Protein AF-A0A8K0NSI9-F1 (afdb_monomer_lite)

Organism: Ladona fulva (NCBI:txid123851)

Secondary structure (DSSP, 8-state):
-HHHHHHHHHHHHHHHHGGGT----EEE--SB--HHHHHHHHH--HHHHHHHGGG--B-HHHHHHHHHHHHHTT-SEEE-SHHHHHHHHHH-TTPPPSSHHHHHHHHHHHHHHHHHHHHHHHHHHHHHHHHHHHHHHHHHH-

Sequence (142 aa):
MIANVIESNYLFVYAQGLPYNISVTMALPPDTDTPGFANEEKDKPMETRLISQSAGLFEPEKVANKIMLDALDGKFFSFIGFESFMLTTLCGGMAPSASLLDLVYEVLFLSVFKIVGQIYLKSFHRIIRKCMKEKDSMKKNE

pLDDT: mean 89.13, std 12.11, range [33.78, 98.19]

Structure (mmCIF, N/CA/C/O backbone):
data_AF-A0A8K0NSI9-F1
#
_entry.id   AF-A0A8K0NSI9-F1
#
loop_
_atom_site.group_PDB
_atom_site.id
_atom_site.type_symbol
_atom_site.label_atom_id
_atom_site.label_alt_id
_atom_site.label_comp_id
_atom_site.label_asym_id
_atom_site.label_entity_id
_atom_site.label_seq_id
_atom_site.pdbx_PDB_ins_code
_atom_site.Cartn_x
_atom_site.Cartn_y
_atom_site.Cartn_z
_atom_site.occupancy
_atom_site.B_iso_or_equiv
_atom_site.auth_seq_id
_atom_site.auth_comp_id
_atom_site.auth_asym_id
_atom_site.auth_atom_id
_atom_site.pdbx_PDB_model_num
ATOM 1 N N . MET A 1 1 ? 10.538 0.208 13.978 1.00 33.84 1 MET A N 1
ATOM 2 C CA . MET A 1 1 ? 11.562 -0.834 13.745 1.00 33.84 1 MET A CA 1
ATOM 3 C C . MET A 1 1 ? 11.079 -1.884 12.745 1.00 33.84 1 MET A C 1
ATOM 5 O O . MET A 1 1 ? 11.796 -2.106 11.790 1.00 33.84 1 MET A O 1
ATOM 9 N N . ILE A 1 2 ? 9.869 -2.452 12.877 1.00 33.78 2 ILE A N 1
ATOM 10 C CA . ILE A 1 2 ? 9.346 -3.460 11.924 1.00 33.78 2 ILE A CA 1
ATOM 11 C C . ILE A 1 2 ? 9.064 -2.881 10.518 1.00 33.78 2 ILE A C 1
ATOM 13 O O . ILE A 1 2 ? 9.491 -3.477 9.540 1.00 33.78 2 ILE A O 1
ATOM 17 N N . ALA A 1 3 ? 8.457 -1.690 10.400 1.00 40.69 3 ALA A N 1
ATOM 18 C CA . ALA A 1 3 ? 8.232 -1.039 9.096 1.00 40.69 3 ALA A CA 1
ATOM 19 C C . ALA A 1 3 ? 9.543 -0.770 8.324 1.00 40.69 3 ALA A C 1
ATOM 21 O O . ALA A 1 3 ? 9.673 -1.173 7.176 1.00 40.69 3 ALA A O 1
ATOM 22 N N . ASN A 1 4 ? 10.569 -0.231 8.995 1.00 43.66 4 ASN A N 1
ATOM 23 C CA . ASN A 1 4 ? 11.868 0.059 8.366 1.00 43.66 4 ASN A CA 1
ATOM 24 C C . ASN A 1 4 ? 12.617 -1.203 7.887 1.00 43.66 4 ASN A C 1
ATOM 26 O O . ASN A 1 4 ? 13.398 -1.132 6.939 1.00 43.66 4 ASN A O 1
ATOM 30 N N . VAL A 1 5 ? 12.405 -2.353 8.541 1.00 45.69 5 VAL A N 1
ATOM 31 C CA . VAL A 1 5 ? 13.002 -3.638 8.124 1.00 45.69 5 VAL A CA 1
ATOM 32 C C . VAL A 1 5 ? 12.292 -4.187 6.883 1.00 45.69 5 VAL A C 1
ATOM 34 O O . VAL A 1 5 ? 12.944 -4.730 5.996 1.00 45.69 5 VAL A O 1
ATOM 37 N N . ILE A 1 6 ? 10.975 -4.000 6.786 1.00 50.91 6 ILE A N 1
ATOM 38 C CA . ILE A 1 6 ? 10.176 -4.421 5.631 1.00 50.91 6 ILE A CA 1
ATOM 39 C C . ILE A 1 6 ? 10.480 -3.536 4.406 1.00 50.91 6 ILE A C 1
ATOM 41 O O . ILE A 1 6 ? 10.724 -4.068 3.325 1.00 50.91 6 ILE A O 1
ATOM 45 N N . GLU A 1 7 ? 10.577 -2.214 4.580 1.00 58.06 7 GLU A N 1
ATOM 46 C CA . GLU A 1 7 ? 10.942 -1.267 3.508 1.00 58.06 7 GLU A CA 1
ATOM 47 C C . GLU A 1 7 ? 12.343 -1.535 2.926 1.00 58.06 7 GLU A C 1
ATOM 49 O O . GLU A 1 7 ? 12.542 -1.452 1.713 1.00 58.06 7 GLU A O 1
ATOM 54 N N . SER A 1 8 ? 13.308 -1.931 3.766 1.00 60.28 8 SER A N 1
ATOM 55 C CA . SER A 1 8 ? 14.684 -2.211 3.323 1.00 60.28 8 SER A CA 1
ATOM 56 C C . SER A 1 8 ? 14.796 -3.478 2.465 1.00 60.28 8 SER A C 1
ATOM 58 O O . SER A 1 8 ? 15.591 -3.523 1.526 1.00 60.28 8 SER A O 1
ATOM 60 N N . ASN A 1 9 ? 13.998 -4.511 2.757 1.00 67.19 9 ASN A N 1
ATOM 61 C CA . ASN A 1 9 ? 14.111 -5.802 2.075 1.00 67.19 9 ASN A CA 1
ATOM 62 C C . ASN A 1 9 ? 13.574 -5.759 0.636 1.00 67.19 9 ASN A C 1
ATOM 64 O O . ASN A 1 9 ? 14.198 -6.323 -0.262 1.00 67.19 9 ASN A O 1
ATOM 68 N N . TYR A 1 10 ? 12.463 -5.063 0.381 1.00 77.81 10 TYR A N 1
ATOM 69 C CA . TYR A 1 10 ? 11.913 -4.970 -0.978 1.00 77.81 10 TYR A CA 1
ATOM 70 C C . TYR A 1 10 ? 12.738 -4.057 -1.887 1.00 77.81 10 TYR A C 1
ATOM 72 O O . TYR A 1 10 ? 12.909 -4.367 -3.066 1.00 77.81 10 TYR A O 1
ATOM 80 N N . LEU A 1 11 ? 13.316 -2.978 -1.342 1.00 82.31 11 LEU A N 1
ATOM 81 C CA . LEU A 1 11 ? 14.207 -2.103 -2.107 1.00 82.31 11 LEU A CA 1
ATOM 82 C C . LEU A 1 11 ? 15.483 -2.840 -2.540 1.00 82.31 11 LEU A C 1
ATOM 84 O O . LEU A 1 11 ? 15.987 -2.620 -3.641 1.00 82.31 11 LEU A O 1
ATOM 88 N N . PHE A 1 12 ? 15.973 -3.760 -1.706 1.00 86.75 12 PHE A N 1
ATOM 89 C CA . PHE A 1 12 ? 17.107 -4.610 -2.052 1.00 86.75 12 PHE A CA 1
ATOM 90 C C . PHE A 1 12 ? 16.774 -5.582 -3.190 1.00 86.75 12 PHE A C 1
ATOM 92 O O . PHE A 1 12 ? 17.551 -5.690 -4.136 1.00 86.75 12 PHE A O 1
ATOM 99 N N . VAL A 1 13 ? 15.605 -6.232 -3.148 1.00 89.56 13 VAL A N 1
ATOM 100 C CA . VAL A 1 13 ? 15.137 -7.111 -4.237 1.00 89.56 13 VAL A CA 1
ATOM 101 C C . VAL A 1 13 ? 14.970 -6.329 -5.543 1.00 89.56 13 VAL A C 1
ATOM 103 O O . VAL A 1 13 ? 15.433 -6.780 -6.588 1.00 89.56 13 VAL A O 1
ATOM 106 N N . TYR A 1 14 ? 14.383 -5.131 -5.482 1.00 90.44 14 TYR A N 1
ATOM 107 C CA . TYR A 1 14 ? 14.287 -4.233 -6.635 1.00 90.44 14 TYR A CA 1
ATOM 108 C C . TYR A 1 14 ? 15.665 -3.900 -7.216 1.00 90.44 14 TYR A C 1
ATOM 110 O O . TYR A 1 14 ? 15.898 -4.109 -8.405 1.00 90.44 14 TYR A O 1
ATOM 118 N N . ALA A 1 15 ? 16.606 -3.456 -6.377 1.00 90.12 15 ALA A N 1
ATOM 119 C CA . ALA A 1 15 ? 17.948 -3.079 -6.813 1.00 90.12 15 ALA A CA 1
ATOM 120 C C . ALA A 1 15 ? 18.726 -4.251 -7.438 1.00 90.12 15 ALA A C 1
ATOM 122 O O . ALA A 1 15 ? 19.463 -4.049 -8.402 1.00 90.12 15 ALA A O 1
ATOM 123 N N . GLN A 1 16 ? 18.545 -5.475 -6.930 1.00 92.50 16 GLN A N 1
ATOM 124 C CA . GLN A 1 16 ? 19.159 -6.680 -7.498 1.00 92.50 16 GLN A CA 1
ATOM 125 C C . GLN A 1 16 ? 18.630 -7.042 -8.888 1.00 92.50 16 GLN A C 1
ATOM 127 O O . GLN A 1 16 ? 19.369 -7.645 -9.663 1.00 92.50 16 GLN A O 1
ATOM 132 N N . GLY A 1 17 ? 17.376 -6.704 -9.204 1.00 92.44 17 GLY A N 1
ATOM 133 C CA . GLY A 1 17 ? 16.765 -6.983 -10.507 1.00 92.44 17 GLY A CA 1
ATOM 134 C C . GLY A 1 17 ? 17.254 -6.059 -11.628 1.00 92.44 17 GLY A C 1
ATOM 135 O O . GLY A 1 17 ? 17.337 -6.487 -12.782 1.00 92.44 17 GLY A O 1
ATOM 136 N N . LEU A 1 18 ? 17.647 -4.822 -11.290 1.00 90.81 18 LEU A N 1
ATOM 137 C CA . LEU A 1 18 ? 18.018 -3.782 -12.261 1.00 90.81 18 LEU A CA 1
ATOM 138 C C . LEU A 1 18 ? 19.102 -4.209 -13.271 1.00 90.81 18 LEU A C 1
ATOM 140 O O . LEU A 1 18 ? 18.892 -3.995 -14.465 1.00 90.81 18 LEU A O 1
ATOM 144 N N . PRO A 1 19 ? 20.227 -4.845 -12.872 1.00 96.12 19 PRO A N 1
ATOM 145 C CA . PRO A 1 19 ? 21.277 -5.239 -13.815 1.00 96.12 19 PRO A CA 1
ATOM 146 C C . PRO A 1 19 ? 20.838 -6.312 -14.818 1.00 96.12 19 PRO A C 1
ATOM 148 O O . PRO A 1 19 ? 21.485 -6.485 -15.848 1.00 96.12 19 PRO A O 1
ATOM 151 N N . TYR A 1 20 ? 19.755 -7.035 -14.522 1.00 96.56 20 TYR A N 1
ATOM 152 C CA . TYR A 1 20 ? 19.244 -8.141 -15.333 1.00 96.56 20 TYR A CA 1
ATOM 153 C C . TYR A 1 20 ? 17.998 -7.765 -16.139 1.00 96.56 20 TYR A C 1
ATOM 155 O O . TYR A 1 20 ? 17.373 -8.644 -16.728 1.00 96.56 20 TYR A O 1
ATOM 163 N N . ASN A 1 21 ? 17.630 -6.478 -16.170 1.00 93.88 21 ASN A N 1
ATOM 164 C CA . ASN A 1 21 ? 16.404 -5.999 -16.810 1.00 93.88 21 ASN A CA 1
ATOM 165 C C . ASN A 1 21 ? 15.137 -6.683 -16.249 1.00 93.88 21 ASN A C 1
ATOM 167 O O . ASN A 1 21 ? 14.203 -6.993 -16.988 1.00 93.88 21 ASN A O 1
ATOM 171 N N . ILE A 1 22 ? 15.129 -6.941 -14.936 1.00 94.19 22 ILE A N 1
ATOM 172 C CA . ILE A 1 22 ? 13.983 -7.486 -14.201 1.00 94.19 22 ILE A CA 1
ATOM 173 C C . ILE A 1 22 ? 13.347 -6.348 -13.401 1.00 94.19 22 ILE A C 1
ATOM 175 O O . ILE A 1 22 ? 13.989 -5.771 -12.521 1.00 94.19 22 ILE A O 1
ATOM 179 N N . SER A 1 23 ? 12.082 -6.037 -13.690 1.00 92.50 23 SER A N 1
ATOM 180 C CA . SER A 1 23 ? 11.276 -5.111 -12.893 1.00 92.50 23 SER A CA 1
ATOM 181 C C . SER A 1 23 ? 10.639 -5.823 -11.697 1.00 92.50 23 SER A C 1
ATOM 183 O O . SER A 1 23 ? 10.339 -7.017 -11.739 1.00 92.50 23 SER A O 1
ATOM 185 N N . VAL A 1 24 ? 10.430 -5.079 -10.611 1.00 93.44 24 VAL A N 1
ATOM 186 C CA . VAL A 1 24 ? 9.767 -5.566 -9.396 1.00 93.44 24 VAL A CA 1
ATOM 187 C C . VAL A 1 24 ? 8.639 -4.607 -9.048 1.00 93.44 24 VAL A C 1
ATOM 189 O O . VAL A 1 24 ? 8.865 -3.403 -8.937 1.00 93.44 24 VAL A O 1
ATOM 192 N N . THR A 1 25 ? 7.447 -5.159 -8.834 1.00 93.88 25 THR A N 1
ATOM 193 C CA . THR A 1 25 ? 6.249 -4.419 -8.429 1.00 93.88 25 THR A CA 1
ATOM 194 C C . THR A 1 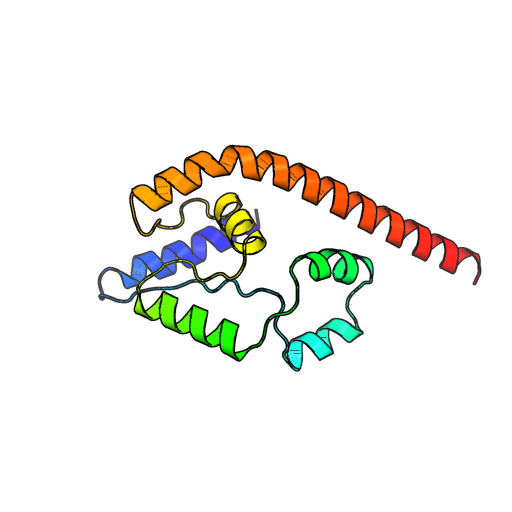25 ? 5.747 -4.952 -7.097 1.00 93.88 25 THR A C 1
ATOM 196 O O . THR A 1 25 ? 5.453 -6.139 -6.956 1.00 93.88 25 THR A O 1
ATOM 199 N N . MET A 1 26 ? 5.624 -4.067 -6.115 1.00 92.81 26 MET A N 1
ATOM 200 C CA . MET A 1 26 ? 5.033 -4.350 -4.820 1.00 92.81 26 MET A CA 1
ATOM 201 C C . MET A 1 26 ? 3.532 -4.065 -4.862 1.00 92.81 26 MET A C 1
ATOM 203 O O . MET A 1 26 ? 3.092 -2.915 -4.929 1.00 92.81 26 MET A O 1
ATOM 207 N N . ALA A 1 27 ? 2.742 -5.134 -4.823 1.00 93.75 27 ALA A N 1
ATOM 208 C CA . ALA A 1 27 ? 1.294 -5.047 -4.732 1.00 93.75 27 ALA A CA 1
ATOM 209 C C . ALA A 1 27 ? 0.847 -4.796 -3.285 1.00 93.75 27 ALA A C 1
ATOM 211 O O . ALA A 1 27 ? 1.232 -5.522 -2.369 1.00 93.75 27 ALA A O 1
ATOM 212 N N . LEU A 1 28 ? -0.004 -3.787 -3.106 1.00 92.06 28 LEU A N 1
ATOM 213 C CA . LEU A 1 28 ? -0.630 -3.379 -1.850 1.00 92.06 28 LEU A CA 1
ATOM 214 C C . LEU A 1 28 ? -2.161 -3.435 -2.027 1.00 92.06 28 LEU A C 1
ATOM 216 O O . LEU A 1 28 ? -2.809 -2.392 -2.174 1.00 92.06 28 LEU A O 1
ATOM 220 N N . PRO A 1 29 ? -2.746 -4.643 -2.130 1.00 92.69 29 PRO A N 1
ATOM 221 C CA . PRO A 1 29 ? -4.170 -4.793 -2.401 1.00 92.69 29 PRO A CA 1
ATOM 222 C C . PRO A 1 29 ? -5.023 -4.337 -1.200 1.00 92.69 29 PRO A C 1
ATOM 224 O O . PRO A 1 29 ? -4.620 -4.550 -0.055 1.00 92.69 29 PRO A O 1
ATOM 227 N N . PRO A 1 30 ? -6.203 -3.736 -1.440 1.00 91.38 30 PRO A N 1
ATOM 228 C CA . PRO A 1 30 ? -7.192 -3.472 -0.395 1.00 91.38 30 PRO A CA 1
ATOM 229 C C . PRO A 1 30 ? -7.943 -4.758 -0.000 1.00 91.38 30 PRO A C 1
ATOM 231 O O . PRO A 1 30 ? -7.7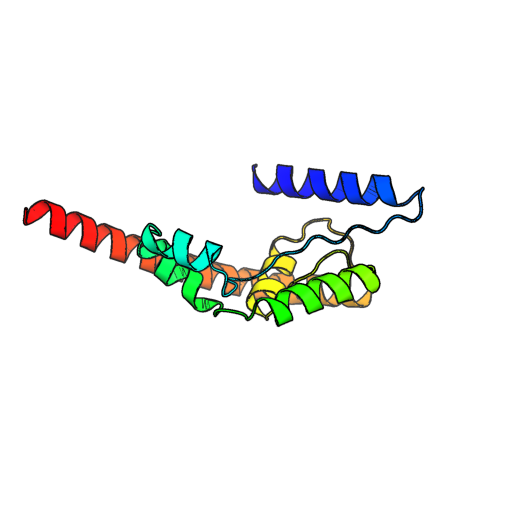22 -5.827 -0.581 1.00 91.38 30 PRO A O 1
ATOM 234 N N . ASP A 1 31 ? -8.891 -4.644 0.936 1.00 92.56 31 ASP A N 1
ATOM 235 C CA . ASP A 1 31 ? -9.850 -5.715 1.232 1.00 92.56 31 ASP A CA 1
ATOM 236 C C . ASP A 1 31 ? -10.525 -6.173 -0.074 1.00 92.56 31 ASP A C 1
ATOM 238 O O . ASP A 1 31 ? -11.107 -5.385 -0.826 1.00 92.56 31 ASP A O 1
ATOM 242 N N . THR A 1 32 ? -10.402 -7.466 -0.371 1.00 95.12 32 THR A N 1
ATOM 243 C CA . THR A 1 32 ? -10.812 -8.062 -1.648 1.00 95.12 32 THR A CA 1
ATOM 244 C C . THR A 1 32 ? -11.785 -9.206 -1.388 1.00 95.12 32 THR A C 1
ATOM 246 O O . THR A 1 32 ? -11.515 -10.043 -0.522 1.00 95.12 32 THR A O 1
ATOM 249 N N . ASP A 1 33 ? -12.886 -9.267 -2.145 1.00 96.06 33 ASP A N 1
ATOM 250 C CA . ASP A 1 33 ? -13.956 -10.264 -2.000 1.00 96.06 33 ASP A CA 1
ATOM 251 C C . ASP A 1 33 ? -13.484 -11.663 -2.412 1.00 96.06 33 ASP A C 1
ATOM 253 O O . ASP A 1 33 ? -13.698 -12.150 -3.521 1.00 96.06 33 ASP A O 1
ATOM 257 N N . THR A 1 34 ? -12.746 -12.292 -1.507 1.00 96.06 34 THR A N 1
ATOM 258 C CA . THR A 1 34 ? -12.162 -13.613 -1.686 1.00 96.06 34 THR A CA 1
ATOM 259 C C . THR A 1 34 ? -12.720 -14.568 -0.637 1.00 96.06 34 THR A C 1
ATOM 261 O O . THR A 1 34 ? -13.021 -14.152 0.487 1.00 96.06 34 THR A O 1
ATOM 264 N N . PRO A 1 35 ? -12.765 -15.882 -0.925 1.00 96.38 35 PRO A N 1
ATOM 265 C CA . PRO A 1 35 ? -13.089 -16.878 0.095 1.00 96.38 35 PRO A CA 1
ATOM 266 C C . PRO A 1 35 ? -12.170 -16.791 1.326 1.00 96.38 35 PRO A C 1
ATOM 268 O O . PRO A 1 35 ? -12.605 -17.065 2.443 1.00 96.38 35 PRO A O 1
ATOM 271 N N . GLY A 1 36 ? -10.910 -16.376 1.127 1.00 95.00 36 GLY A N 1
ATOM 272 C CA . GLY A 1 36 ? -9.946 -16.129 2.199 1.00 95.00 36 GLY A CA 1
ATOM 273 C C . GLY A 1 36 ? -10.371 -14.981 3.113 1.00 95.00 36 GLY A C 1
ATOM 274 O O . GLY A 1 36 ? -10.440 -15.177 4.325 1.00 95.00 36 GLY A O 1
ATOM 275 N N . PHE A 1 37 ? -10.741 -13.831 2.539 1.00 93.94 37 PHE A N 1
ATOM 276 C CA . PHE A 1 37 ? -11.247 -12.685 3.29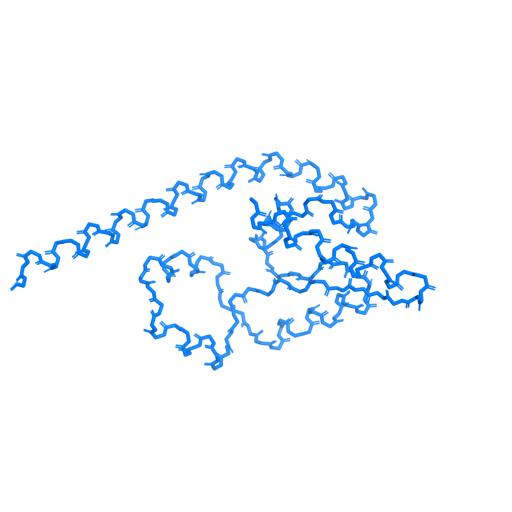8 1.00 93.94 37 PHE A CA 1
ATOM 277 C C . PHE A 1 37 ? -12.528 -13.033 4.066 1.00 93.94 37 PHE A C 1
ATOM 279 O O . PHE A 1 37 ? -12.624 -12.760 5.259 1.00 93.94 37 PHE A O 1
ATOM 286 N N . ALA A 1 38 ? -13.479 -13.728 3.431 1.00 95.12 38 ALA A N 1
ATOM 287 C CA . ALA A 1 38 ? -14.704 -14.178 4.095 1.00 95.12 38 ALA A CA 1
ATOM 288 C C . ALA A 1 38 ? -14.430 -15.128 5.278 1.00 95.12 38 ALA A C 1
ATOM 290 O O . ALA A 1 38 ? -15.181 -15.149 6.254 1.00 95.12 38 ALA A O 1
ATOM 291 N N . ASN A 1 39 ? -13.363 -15.930 5.203 1.00 96.00 39 ASN A N 1
ATOM 292 C CA . ASN A 1 39 ? -12.960 -16.796 6.304 1.00 96.00 39 ASN A CA 1
ATOM 293 C C . ASN A 1 39 ? -12.245 -16.028 7.424 1.00 96.00 39 ASN A C 1
ATOM 295 O O . ASN A 1 39 ? -12.568 -16.246 8.588 1.00 96.00 39 ASN A O 1
ATOM 299 N N . GLU A 1 40 ? -11.329 -15.118 7.081 1.00 92.06 40 GLU A N 1
ATOM 300 C CA . GLU A 1 40 ? -10.669 -14.217 8.037 1.00 92.06 40 GLU A CA 1
ATOM 301 C C . GLU A 1 40 ? -11.693 -13.374 8.807 1.00 92.06 40 GLU A C 1
ATOM 303 O O . GLU A 1 40 ? -11.568 -13.168 10.016 1.00 92.06 40 GLU A O 1
ATOM 308 N N . GLU A 1 41 ? -12.750 -12.932 8.122 1.00 93.94 41 GLU A N 1
ATOM 309 C CA . GLU A 1 41 ? -13.772 -12.075 8.704 1.00 93.94 41 GLU A CA 1
ATOM 310 C C . GLU A 1 41 ? -14.481 -12.735 9.889 1.00 93.94 41 GLU A C 1
ATOM 312 O O . GLU A 1 41 ? -14.869 -12.014 10.801 1.00 93.94 41 GLU A O 1
ATOM 317 N N . LYS A 1 42 ? -14.596 -14.071 9.948 1.00 95.12 42 LYS A N 1
ATOM 318 C CA . LYS A 1 42 ? -15.316 -14.800 11.016 1.00 95.12 42 LYS A CA 1
ATOM 319 C C . LYS A 1 42 ? -14.727 -14.575 12.406 1.00 95.12 42 LYS A C 1
ATOM 321 O O . LYS A 1 42 ? -15.482 -14.312 13.341 1.00 95.12 42 LYS A O 1
ATOM 326 N N . ASP A 1 43 ? -13.402 -14.596 12.511 1.00 94.50 43 ASP A N 1
ATOM 327 C CA . ASP A 1 43 ? -12.677 -14.484 13.783 1.00 94.50 43 ASP A CA 1
ATOM 328 C C . ASP A 1 43 ? -12.067 -13.087 13.994 1.00 94.50 43 ASP A C 1
ATOM 330 O O . ASP A 1 43 ? -11.444 -12.810 15.022 1.00 94.50 43 ASP A O 1
ATOM 334 N N . LYS A 1 44 ? -12.261 -12.175 13.031 1.00 94.69 44 LYS A N 1
ATOM 335 C CA . LYS A 1 44 ? -11.745 -10.806 13.090 1.00 94.69 44 LYS A CA 1
ATOM 336 C C . LYS A 1 44 ? -12.337 -10.043 14.291 1.00 94.69 44 LYS A C 1
ATOM 338 O O . LYS A 1 44 ? -13.564 -9.942 14.405 1.00 94.69 44 LYS A O 1
ATOM 343 N N . PRO A 1 45 ? -11.503 -9.458 15.175 1.00 94.94 45 PRO A N 1
ATOM 344 C CA . PRO A 1 45 ? -11.984 -8.638 16.283 1.00 94.94 45 PRO A CA 1
ATOM 345 C C . PRO A 1 45 ? -12.853 -7.476 15.794 1.00 94.94 45 PRO A C 1
ATOM 347 O O . PRO A 1 45 ? -12.572 -6.871 14.759 1.00 94.94 45 PRO A O 1
ATOM 350 N N . MET A 1 46 ? -13.887 -7.128 16.561 1.00 94.06 46 MET A N 1
ATOM 351 C CA . MET A 1 46 ? -14.847 -6.081 16.191 1.00 94.06 46 MET A CA 1
ATOM 352 C C . MET A 1 46 ? -14.176 -4.730 15.911 1.00 94.06 46 MET A C 1
ATOM 354 O O . MET A 1 46 ? -14.520 -4.065 14.939 1.00 94.06 46 MET A O 1
ATOM 358 N N . GLU A 1 47 ? -13.191 -4.343 16.721 1.00 94.75 47 GLU A N 1
ATOM 359 C CA . GLU A 1 47 ? -12.401 -3.130 16.515 1.00 94.75 47 GLU A CA 1
ATOM 360 C C . GLU A 1 47 ? -11.680 -3.125 15.160 1.00 94.75 47 GLU A C 1
ATOM 362 O O . GLU A 1 47 ? -11.665 -2.096 14.490 1.00 94.75 47 GLU A O 1
ATOM 367 N N . THR A 1 48 ? -11.144 -4.272 14.734 1.00 93.88 48 THR A N 1
ATOM 368 C CA . THR A 1 48 ? -10.458 -4.429 13.448 1.00 93.88 48 THR A CA 1
ATOM 369 C C . THR A 1 48 ? -11.455 -4.370 12.300 1.00 93.88 48 THR A C 1
ATOM 371 O O . THR A 1 48 ? -11.194 -3.651 11.343 1.00 93.88 48 THR A O 1
ATOM 374 N N . ARG A 1 49 ? -12.621 -5.028 12.418 1.00 92.81 49 ARG A N 1
ATOM 375 C CA . ARG A 1 49 ? -13.699 -4.941 11.413 1.00 92.81 49 ARG A CA 1
ATOM 376 C C . ARG A 1 49 ? -14.150 -3.496 11.194 1.00 92.81 49 ARG A C 1
ATOM 378 O O . ARG A 1 49 ? -14.230 -3.033 10.065 1.00 92.81 49 ARG A O 1
ATOM 385 N N . LEU A 1 50 ? -14.406 -2.760 12.279 1.00 92.88 50 LEU A N 1
ATOM 386 C CA . LEU A 1 50 ? -14.848 -1.363 12.206 1.00 92.88 50 LEU A CA 1
ATOM 387 C C . LEU A 1 50 ? -13.793 -0.434 11.594 1.00 92.88 50 LEU A C 1
ATOM 389 O O . LEU A 1 50 ? -14.151 0.564 10.974 1.00 92.88 50 LEU A O 1
ATOM 393 N N . ILE A 1 51 ? -12.509 -0.734 11.803 1.00 92.38 51 ILE A N 1
ATOM 394 C CA . ILE A 1 51 ? -11.403 0.027 11.217 1.00 92.38 51 ILE A CA 1
ATOM 395 C C . ILE A 1 51 ? -11.223 -0.323 9.735 1.00 92.38 51 ILE A C 1
ATOM 397 O O . ILE A 1 51 ? -11.090 0.594 8.936 1.00 92.38 51 ILE A O 1
ATOM 401 N N . SER A 1 52 ? -11.231 -1.605 9.355 1.00 88.06 52 SER A N 1
ATOM 402 C CA . SER A 1 52 ? -10.938 -2.021 7.973 1.00 88.06 52 SER A CA 1
ATOM 403 C C . SER A 1 52 ? -12.081 -1.726 6.995 1.00 88.06 52 SER A C 1
ATOM 405 O O . SER A 1 52 ? -11.836 -1.435 5.828 1.00 88.06 52 SER A O 1
ATOM 407 N N . GLN A 1 53 ? -13.334 -1.702 7.465 1.00 84.94 53 GLN A N 1
ATOM 408 C CA . GLN A 1 53 ? -14.511 -1.451 6.622 1.00 84.94 53 GLN A CA 1
ATOM 409 C C . GLN A 1 53 ? -14.550 -0.061 5.959 1.00 84.94 53 GLN A C 1
ATOM 411 O O . GLN A 1 53 ? -15.337 0.133 5.032 1.00 84.94 53 GLN A O 1
ATOM 416 N N . SER A 1 54 ? -13.732 0.910 6.387 1.00 77.75 54 SER A N 1
ATOM 417 C CA . SER A 1 54 ? -13.735 2.256 5.793 1.00 77.75 54 SER A CA 1
ATOM 418 C C . SER A 1 54 ? -13.239 2.296 4.346 1.00 77.75 54 SER A C 1
ATOM 420 O O . SER A 1 54 ? -13.666 3.176 3.598 1.00 77.75 54 SER A O 1
ATOM 422 N N . ALA A 1 55 ? -12.379 1.351 3.955 1.00 77.81 55 ALA A N 1
ATOM 423 C CA . ALA A 1 55 ? -11.737 1.325 2.640 1.00 77.81 55 ALA A CA 1
ATOM 424 C C . ALA A 1 55 ? -12.616 0.708 1.532 1.00 77.81 55 ALA A C 1
ATOM 426 O O . ALA A 1 55 ? -12.344 0.905 0.345 1.00 77.81 55 ALA A O 1
ATOM 427 N N . GLY A 1 56 ? -13.687 -0.002 1.908 1.00 85.81 56 GLY A N 1
ATOM 428 C CA . GLY A 1 56 ? -14.559 -0.745 0.994 1.00 85.81 56 GLY A CA 1
ATOM 429 C C . GLY A 1 56 ? -14.011 -2.121 0.589 1.00 85.81 56 GLY A C 1
ATOM 430 O O . GLY A 1 56 ? -12.855 -2.446 0.841 1.00 85.81 56 GLY A O 1
ATOM 431 N N . LEU A 1 57 ? -14.866 -2.931 -0.043 1.00 92.56 57 LEU A N 1
ATOM 432 C CA . LEU A 1 57 ? -14.547 -4.280 -0.523 1.00 92.56 57 LEU A CA 1
ATOM 433 C C . LEU A 1 57 ? -14.441 -4.279 -2.054 1.00 92.56 57 LEU A C 1
ATOM 435 O O . LEU A 1 57 ? -15.339 -3.778 -2.736 1.00 92.56 57 LEU A O 1
ATOM 439 N N . PHE A 1 58 ? -13.354 -4.827 -2.594 1.00 94.31 58 PHE A N 1
ATOM 440 C CA . PHE A 1 58 ? -13.066 -4.812 -4.030 1.00 94.31 58 PHE A CA 1
ATOM 441 C C . PHE A 1 58 ? -13.230 -6.188 -4.679 1.00 94.31 58 PHE A C 1
ATOM 443 O O . PHE A 1 58 ? -12.914 -7.214 -4.085 1.00 94.31 58 PHE A O 1
ATOM 450 N N . GLU A 1 59 ? -13.666 -6.206 -5.938 1.00 96.94 59 GLU A N 1
ATOM 451 C CA . GLU A 1 59 ? -13.738 -7.435 -6.731 1.00 96.94 59 GLU A CA 1
ATOM 452 C C . GLU A 1 59 ? -12.330 -7.981 -7.044 1.00 96.94 59 GLU A C 1
ATOM 454 O O . GLU A 1 59 ? -11.469 -7.214 -7.498 1.00 96.94 59 GLU A O 1
ATOM 459 N N . PRO A 1 60 ? -12.087 -9.297 -6.889 1.00 97.31 60 PRO A N 1
ATOM 460 C CA . PRO A 1 60 ? -10.786 -9.908 -7.165 1.00 97.31 60 PRO A CA 1
ATOM 461 C C . PRO A 1 60 ? -10.265 -9.646 -8.575 1.00 97.31 60 PRO A C 1
ATOM 463 O O . PRO A 1 60 ? -9.074 -9.402 -8.750 1.00 97.31 60 PRO A O 1
ATOM 466 N N . GLU A 1 61 ? -11.146 -9.655 -9.578 1.00 97.62 61 GLU A N 1
ATOM 467 C CA . GLU A 1 61 ? -10.768 -9.423 -10.974 1.00 97.62 61 GLU A CA 1
ATOM 468 C C . GLU A 1 61 ? -10.214 -8.008 -11.178 1.00 97.62 61 GLU A C 1
ATOM 470 O O . GLU A 1 61 ? -9.182 -7.823 -11.824 1.00 97.62 61 GLU A O 1
ATOM 475 N N . LYS A 1 62 ? -10.841 -7.001 -10.562 1.00 96.62 62 LYS A N 1
ATOM 476 C CA . LYS A 1 62 ? -10.356 -5.618 -10.601 1.00 96.62 62 LYS A CA 1
ATOM 477 C C . LYS A 1 62 ? -8.987 -5.489 -9.935 1.00 96.62 62 LYS A C 1
ATOM 479 O O . LYS A 1 62 ? -8.125 -4.772 -10.447 1.00 96.62 62 LYS A O 1
ATOM 484 N N . VAL A 1 63 ? -8.786 -6.185 -8.816 1.00 97.19 63 VAL A N 1
ATOM 485 C CA . VAL A 1 63 ? -7.516 -6.176 -8.082 1.00 97.19 63 VAL A CA 1
ATOM 486 C C . VAL A 1 63 ? -6.406 -6.849 -8.885 1.00 97.19 63 VAL A C 1
ATOM 488 O O . VAL A 1 63 ? -5.354 -6.245 -9.103 1.00 97.19 63 VAL A O 1
ATOM 491 N N . ALA A 1 64 ? -6.664 -8.048 -9.402 1.00 97.50 64 ALA A N 1
ATOM 492 C CA . ALA A 1 64 ? -5.720 -8.802 -10.218 1.00 97.50 64 ALA A CA 1
ATOM 493 C C . ALA A 1 64 ? -5.326 -8.045 -11.495 1.00 97.50 64 ALA A C 1
ATOM 495 O O . ALA A 1 64 ? -4.137 -7.912 -11.789 1.00 97.50 64 ALA A O 1
ATOM 496 N N . ASN A 1 65 ? -6.306 -7.484 -12.213 1.00 98.19 65 ASN A N 1
ATOM 497 C CA . ASN A 1 65 ? -6.051 -6.703 -13.423 1.00 98.19 65 ASN A CA 1
ATOM 498 C C . ASN A 1 65 ? -5.179 -5.477 -13.137 1.00 98.19 65 ASN A C 1
ATOM 500 O O . ASN A 1 65 ? -4.254 -5.201 -13.898 1.00 98.19 65 ASN A O 1
ATOM 504 N N . LYS A 1 66 ? -5.420 -4.756 -12.033 1.00 97.62 66 LYS A N 1
ATOM 505 C CA . LYS A 1 66 ? -4.591 -3.595 -11.680 1.00 97.62 66 LYS A CA 1
ATOM 506 C C . LYS A 1 66 ? -3.145 -3.993 -11.389 1.00 97.62 66 LYS A C 1
ATOM 508 O O . LYS A 1 66 ? -2.241 -3.357 -11.924 1.00 97.62 66 LYS A O 1
ATOM 513 N N . ILE A 1 67 ? -2.940 -5.047 -10.596 1.00 97.75 67 ILE A N 1
ATOM 514 C CA . ILE A 1 67 ? -1.602 -5.558 -10.264 1.00 97.75 67 ILE A CA 1
ATOM 515 C C . ILE A 1 67 ? -0.852 -5.961 -11.534 1.00 97.75 67 ILE A C 1
ATOM 517 O O . ILE A 1 67 ? 0.297 -5.566 -11.721 1.00 97.75 67 ILE A O 1
ATOM 521 N N . MET A 1 68 ? -1.515 -6.697 -12.430 1.00 98.19 68 MET A N 1
ATOM 522 C CA . MET A 1 68 ? -0.929 -7.118 -13.702 1.00 98.19 68 MET A CA 1
ATOM 523 C C . MET A 1 68 ? -0.541 -5.920 -14.575 1.00 98.19 68 MET A C 1
ATOM 525 O O . MET A 1 68 ? 0.583 -5.863 -15.068 1.00 98.19 68 MET A O 1
ATOM 529 N N . LEU A 1 69 ? -1.449 -4.958 -14.762 1.00 97.81 69 LEU A N 1
ATOM 530 C CA . LEU A 1 69 ? -1.194 -3.789 -15.606 1.00 97.81 69 LEU A CA 1
ATOM 531 C C . LEU A 1 69 ? -0.066 -2.912 -15.054 1.00 97.81 69 LEU A C 1
ATOM 533 O O . LEU A 1 69 ? 0.767 -2.450 -15.826 1.00 97.81 69 LEU A O 1
ATOM 537 N N . ASP A 1 70 ? -0.001 -2.713 -13.738 1.00 96.50 70 ASP A N 1
ATOM 538 C CA . ASP A 1 70 ? 1.083 -1.945 -13.120 1.00 96.50 70 ASP A CA 1
ATOM 539 C C . ASP A 1 70 ? 2.438 -2.651 -13.244 1.00 96.50 70 ASP A C 1
ATOM 541 O O . ASP A 1 70 ? 3.446 -1.988 -13.486 1.00 96.50 70 ASP A O 1
ATOM 545 N N . ALA A 1 71 ? 2.461 -3.982 -13.120 1.00 95.62 71 ALA A N 1
ATOM 546 C CA . ALA A 1 71 ? 3.675 -4.767 -13.314 1.00 95.62 71 ALA A CA 1
ATOM 547 C C . ALA A 1 71 ? 4.183 -4.700 -14.762 1.00 95.62 71 ALA A C 1
ATOM 549 O O . ALA A 1 71 ? 5.383 -4.535 -14.988 1.00 95.62 71 ALA A O 1
ATOM 550 N N . LEU A 1 72 ? 3.272 -4.770 -15.739 1.00 96.06 72 LEU A N 1
ATOM 551 C CA . LEU A 1 72 ? 3.600 -4.613 -17.160 1.00 96.06 72 LEU A CA 1
ATOM 552 C C . LEU A 1 72 ? 4.099 -3.199 -17.499 1.00 96.06 72 LEU A C 1
ATOM 554 O O . LEU A 1 72 ? 4.969 -3.053 -18.351 1.00 96.06 72 LEU A O 1
ATOM 558 N N . ASP A 1 73 ? 3.583 -2.177 -16.815 1.00 93.69 73 ASP A N 1
ATOM 559 C CA . ASP A 1 73 ? 3.992 -0.772 -16.959 1.00 93.69 73 ASP A CA 1
ATOM 560 C C . ASP A 1 73 ? 5.280 -0.435 -16.175 1.00 93.69 73 ASP A C 1
ATOM 562 O O . ASP A 1 73 ? 5.744 0.702 -16.179 1.00 93.69 73 ASP A O 1
ATOM 566 N N . GLY A 1 74 ? 5.867 -1.411 -15.470 1.00 91.31 74 GLY A N 1
ATOM 567 C CA . GLY A 1 74 ? 7.100 -1.226 -14.700 1.00 91.31 74 GLY A CA 1
ATOM 568 C C . GLY A 1 74 ? 6.938 -0.356 -13.450 1.00 91.31 74 GLY A C 1
ATOM 569 O O . GLY A 1 74 ? 7.930 0.156 -12.927 1.00 91.31 74 GLY A O 1
ATOM 570 N N . LYS A 1 75 ? 5.711 -0.176 -12.949 1.00 91.69 75 LYS A N 1
ATOM 571 C CA . LYS A 1 75 ? 5.462 0.602 -11.732 1.00 91.69 75 LYS A CA 1
ATOM 572 C C . LYS A 1 75 ? 5.947 -0.150 -10.501 1.00 91.69 75 LYS A C 1
ATOM 574 O O . LYS A 1 75 ? 5.660 -1.333 -10.328 1.00 91.69 75 LYS A O 1
ATOM 579 N N . PHE A 1 76 ? 6.624 0.556 -9.598 1.00 92.25 76 PHE A N 1
ATOM 580 C CA . PHE A 1 76 ? 7.118 -0.055 -8.365 1.00 92.25 76 PHE A CA 1
ATOM 581 C C . PHE A 1 76 ? 6.002 -0.384 -7.370 1.00 92.25 76 PHE A C 1
ATOM 583 O O . PHE A 1 76 ? 6.045 -1.434 -6.742 1.00 92.25 76 PHE A O 1
ATOM 590 N N . PHE A 1 77 ? 4.982 0.465 -7.241 1.00 92.56 77 PHE A N 1
ATOM 591 C CA . PHE A 1 77 ? 3.813 0.183 -6.408 1.00 92.56 77 PHE A CA 1
ATOM 592 C C . PHE A 1 77 ? 2.585 -0.117 -7.261 1.00 92.56 77 PHE A C 1
ATOM 594 O O . PHE A 1 77 ? 2.297 0.600 -8.221 1.00 92.56 77 PHE A O 1
ATOM 601 N N . SER A 1 78 ? 1.808 -1.113 -6.837 1.00 94.81 78 SER A N 1
ATOM 602 C CA . SER A 1 78 ? 0.439 -1.317 -7.303 1.00 94.81 78 SER A CA 1
ATOM 603 C C . SER A 1 78 ? -0.530 -1.200 -6.134 1.00 94.81 78 SER A C 1
ATOM 605 O O . SER A 1 78 ? -0.453 -1.962 -5.175 1.00 94.81 78 SER A O 1
ATOM 607 N N . PHE A 1 79 ? -1.444 -0.238 -6.207 1.00 93.00 79 PHE A N 1
ATOM 608 C CA . PHE A 1 79 ? -2.477 -0.002 -5.203 1.00 93.00 79 PHE A CA 1
ATOM 609 C C . PHE A 1 79 ? -3.787 0.424 -5.869 1.00 93.00 79 PHE A C 1
ATOM 611 O O . PHE A 1 79 ? -3.819 0.852 -7.029 1.00 93.00 79 PHE A O 1
ATOM 618 N N . ILE A 1 80 ? -4.885 0.326 -5.117 1.00 93.50 80 ILE A N 1
ATOM 619 C CA . ILE A 1 80 ? -6.229 0.683 -5.580 1.00 93.50 80 ILE A CA 1
ATOM 620 C C . ILE A 1 80 ? -6.902 1.578 -4.545 1.00 93.50 80 ILE A C 1
ATOM 622 O O . ILE A 1 80 ? -6.872 1.297 -3.349 1.00 93.50 80 ILE A O 1
ATOM 626 N N . GLY A 1 81 ? -7.546 2.640 -5.030 1.00 90.50 81 GLY A N 1
ATOM 627 C CA . GLY A 1 81 ? -8.291 3.577 -4.197 1.00 90.50 81 GLY A CA 1
ATOM 628 C C . GLY A 1 81 ? -7.430 4.696 -3.609 1.00 90.50 81 GLY A C 1
ATOM 629 O O . GLY A 1 81 ? -6.200 4.653 -3.605 1.00 90.50 81 GLY A O 1
ATOM 630 N N . PHE A 1 82 ? -8.114 5.731 -3.126 1.00 89.12 82 PHE A N 1
ATOM 631 C CA . PHE A 1 82 ? -7.477 6.930 -2.585 1.00 89.12 82 PHE A CA 1
ATOM 632 C C . PHE A 1 82 ? -6.808 6.686 -1.226 1.00 89.12 82 PHE A C 1
ATOM 634 O O . PHE A 1 82 ? -5.741 7.231 -0.963 1.00 89.12 82 PHE A O 1
ATOM 641 N N . GLU A 1 83 ? -7.401 5.844 -0.377 1.00 88.25 83 GLU A N 1
ATOM 642 C CA . GLU A 1 83 ? -6.831 5.509 0.932 1.00 88.25 83 GLU A CA 1
ATOM 643 C C . GLU A 1 83 ? -5.475 4.807 0.784 1.00 88.25 83 GLU A C 1
ATOM 645 O O . GLU A 1 83 ? -4.498 5.217 1.408 1.00 88.25 83 GLU A O 1
ATOM 650 N N . SER A 1 84 ? -5.377 3.838 -0.131 1.00 89.38 84 SER A N 1
ATOM 651 C CA . SER A 1 84 ? -4.124 3.149 -0.451 1.00 89.38 84 SER A CA 1
ATOM 652 C C . SER A 1 84 ? -3.083 4.086 -1.067 1.00 89.38 84 SER A C 1
ATOM 654 O O . SER A 1 84 ? -1.908 3.992 -0.721 1.00 89.38 84 SER A O 1
ATOM 656 N N . PHE A 1 85 ? -3.492 5.029 -1.927 1.00 89.88 85 PHE A N 1
ATOM 657 C CA . PHE A 1 85 ? -2.597 6.075 -2.443 1.00 89.88 85 PHE A CA 1
ATOM 658 C C . PHE A 1 85 ? -2.026 6.941 -1.312 1.00 89.88 85 PHE A C 1
ATOM 660 O O . PHE A 1 85 ? -0.812 7.135 -1.223 1.00 89.88 85 PHE A O 1
ATOM 667 N N . MET A 1 86 ? -2.889 7.419 -0.412 1.00 91.50 86 MET A N 1
ATOM 668 C CA . MET A 1 86 ? -2.490 8.218 0.747 1.00 91.50 86 MET A CA 1
ATOM 669 C C . MET A 1 86 ? -1.533 7.441 1.658 1.00 91.50 86 MET A C 1
ATOM 671 O O . MET A 1 86 ? -0.498 7.975 2.061 1.00 91.50 86 MET A O 1
ATOM 675 N N . LEU A 1 87 ? -1.856 6.184 1.974 1.00 89.00 87 LEU A N 1
ATOM 676 C CA . LEU A 1 87 ? -1.038 5.340 2.843 1.00 89.00 87 LEU A CA 1
ATOM 677 C C . LEU A 1 87 ? 0.319 5.017 2.203 1.00 89.00 87 LEU A C 1
ATOM 679 O O . LEU A 1 87 ? 1.342 5.128 2.871 1.00 89.00 87 LEU A O 1
ATOM 683 N N . THR A 1 88 ? 0.339 4.705 0.906 1.00 89.50 88 THR A N 1
ATOM 684 C CA . THR A 1 88 ? 1.577 4.466 0.146 1.00 89.50 88 THR A CA 1
ATOM 685 C C . THR A 1 88 ? 2.440 5.722 0.106 1.00 89.50 88 THR A C 1
ATOM 687 O O . THR A 1 88 ? 3.635 5.642 0.349 1.00 89.50 88 THR A O 1
ATOM 690 N N . THR A 1 89 ? 1.844 6.901 -0.085 1.00 90.12 89 THR A N 1
ATOM 691 C CA . THR A 1 89 ? 2.582 8.175 -0.034 1.00 90.12 89 THR A CA 1
ATOM 692 C C . THR A 1 89 ? 3.176 8.424 1.359 1.00 90.12 89 THR A C 1
ATOM 694 O O . THR A 1 89 ? 4.307 8.883 1.486 1.00 90.12 89 THR A O 1
ATOM 697 N N . LEU A 1 90 ? 2.442 8.101 2.430 1.00 90.56 90 LEU A N 1
ATOM 698 C CA . LEU A 1 90 ? 2.898 8.293 3.814 1.00 90.56 90 LEU A CA 1
ATOM 699 C C . LEU A 1 90 ? 3.970 7.296 4.267 1.00 90.56 90 LEU A C 1
ATOM 701 O O . LEU A 1 90 ? 4.773 7.635 5.141 1.00 90.56 90 LEU A O 1
ATOM 705 N N . CYS A 1 91 ? 3.939 6.080 3.727 1.00 87.44 91 CYS A N 1
ATOM 706 C CA . CYS A 1 91 ? 4.780 4.952 4.133 1.00 87.44 91 CYS A CA 1
ATOM 707 C C . CYS A 1 91 ? 5.793 4.530 3.058 1.00 87.44 91 CYS A C 1
ATOM 709 O O . CYS A 1 91 ? 6.503 3.554 3.249 1.00 87.44 91 CYS A O 1
ATOM 711 N N . GLY A 1 92 ? 5.861 5.234 1.927 1.00 83.50 92 GLY A N 1
ATOM 712 C CA . GLY A 1 92 ? 6.696 4.847 0.788 1.00 83.50 92 GLY A CA 1
ATOM 713 C C . GLY A 1 92 ? 8.197 4.997 1.038 1.00 83.50 92 GLY A C 1
ATOM 714 O O . GLY A 1 92 ? 8.992 4.306 0.408 1.00 83.50 92 GLY A O 1
ATOM 715 N N . GL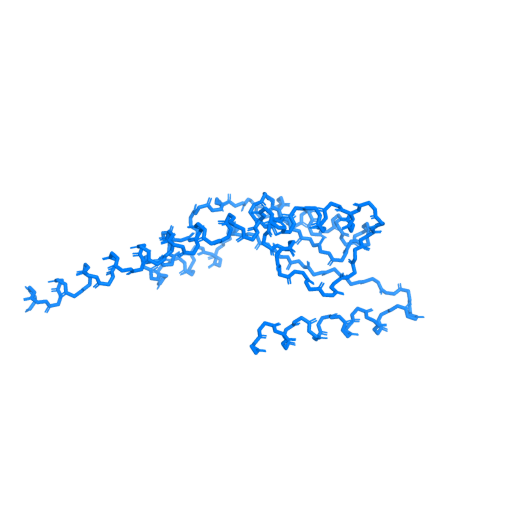Y A 1 93 ? 8.604 5.856 1.976 1.00 84.81 93 GLY A N 1
ATOM 716 C CA . GLY A 1 93 ? 10.004 5.994 2.381 1.00 84.81 93 GLY A CA 1
ATOM 717 C C . GLY A 1 93 ? 10.932 6.334 1.207 1.00 84.81 93 GLY A C 1
ATOM 718 O O . GLY A 1 93 ? 10.772 7.370 0.569 1.00 84.81 93 GLY A O 1
ATOM 719 N N . MET A 1 94 ? 11.920 5.469 0.950 1.00 84.50 94 MET A N 1
ATOM 720 C CA . MET A 1 94 ? 12.881 5.583 -0.165 1.00 84.50 94 MET A CA 1
ATOM 721 C C . MET A 1 94 ? 12.484 4.759 -1.401 1.00 84.50 94 MET A C 1
ATOM 723 O O . MET A 1 94 ? 13.333 4.463 -2.245 1.00 84.50 94 MET A O 1
ATOM 727 N N . ALA A 1 95 ? 11.228 4.326 -1.494 1.00 87.00 95 ALA A N 1
ATOM 728 C CA . ALA A 1 95 ? 10.752 3.607 -2.663 1.00 87.00 95 ALA A CA 1
ATOM 729 C C . ALA A 1 95 ? 10.942 4.439 -3.949 1.00 87.00 95 ALA A C 1
ATOM 731 O O . ALA A 1 95 ? 10.791 5.661 -3.920 1.00 87.00 95 ALA A O 1
ATOM 732 N N . PRO A 1 96 ? 11.289 3.800 -5.079 1.00 88.31 96 PRO A N 1
ATOM 733 C CA . PRO A 1 96 ? 11.504 4.501 -6.335 1.00 88.31 96 PRO A CA 1
ATOM 734 C C . PRO A 1 96 ? 10.189 5.086 -6.864 1.00 88.31 96 PRO A C 1
ATOM 736 O O . PRO A 1 96 ? 9.218 4.362 -7.093 1.00 88.31 96 PRO A O 1
ATOM 739 N N . SER A 1 97 ? 10.183 6.395 -7.107 1.00 85.44 97 SER A N 1
ATOM 740 C CA . SER A 1 97 ? 9.100 7.072 -7.821 1.00 85.44 97 SER A CA 1
ATOM 741 C C . SER A 1 97 ? 9.243 6.824 -9.328 1.00 85.44 97 SER A C 1
ATOM 743 O O . SER A 1 97 ? 10.350 6.851 -9.870 1.00 85.44 97 SER A O 1
ATOM 745 N N . ALA A 1 98 ? 8.125 6.595 -10.022 1.00 81.31 98 ALA A N 1
ATOM 746 C CA . ALA A 1 98 ? 8.127 6.283 -11.456 1.00 81.31 98 ALA A CA 1
ATOM 747 C C . ALA A 1 98 ? 8.566 7.473 -12.330 1.00 81.31 98 ALA A C 1
ATOM 749 O O . ALA A 1 98 ? 9.127 7.286 -13.410 1.00 81.31 98 ALA A O 1
ATOM 750 N N . SER A 1 99 ? 8.341 8.704 -11.863 1.00 86.44 99 SER A N 1
ATOM 751 C CA . SER A 1 99 ? 8.749 9.925 -12.553 1.00 86.44 99 SER A CA 1
ATOM 752 C C . SER A 1 99 ? 9.066 11.067 -11.582 1.00 86.44 99 SER A C 1
ATOM 754 O O . SER A 1 99 ? 8.681 11.050 -10.412 1.00 86.44 99 SER A O 1
ATOM 756 N N . LEU A 1 100 ? 9.742 12.109 -12.080 1.00 88.62 100 LEU A N 1
ATOM 757 C CA . LEU A 1 100 ? 9.990 13.332 -11.306 1.00 88.62 100 LEU A CA 1
ATOM 758 C C . LEU A 1 100 ? 8.692 14.054 -10.921 1.00 88.62 100 LEU A C 1
ATOM 760 O O . LEU A 1 100 ? 8.643 14.696 -9.876 1.00 88.62 100 LEU A O 1
ATOM 764 N N . LEU A 1 101 ? 7.649 13.963 -11.751 1.00 89.31 101 LEU A N 1
ATOM 765 C CA . LEU A 1 101 ? 6.350 14.559 -11.442 1.00 89.31 101 LEU A CA 1
ATOM 766 C C . LEU A 1 101 ? 5.658 13.811 -10.303 1.00 89.31 101 LEU A C 1
ATOM 768 O O . LEU A 1 101 ? 5.135 14.457 -9.399 1.00 89.31 101 LEU A O 1
ATOM 772 N N . ASP A 1 102 ? 5.717 12.477 -10.306 1.00 86.00 102 ASP A N 1
ATOM 773 C CA . ASP A 1 102 ? 5.176 11.664 -9.212 1.00 86.00 102 ASP A CA 1
ATOM 774 C C . ASP A 1 102 ? 5.866 12.002 -7.891 1.00 86.00 102 ASP A C 1
ATOM 776 O O . ASP A 1 102 ? 5.187 12.247 -6.898 1.00 86.00 102 ASP A O 1
ATOM 780 N N . LEU A 1 103 ? 7.196 12.153 -7.904 1.00 89.94 103 LEU A N 1
ATOM 781 C CA . LEU A 1 103 ? 7.954 12.590 -6.731 1.00 89.94 103 LEU A CA 1
ATOM 782 C C . LEU A 1 103 ? 7.501 13.972 -6.230 1.00 89.94 103 LEU A C 1
ATOM 784 O O . LEU A 1 103 ? 7.356 14.190 -5.027 1.00 89.94 103 LEU A O 1
ATOM 788 N N . VAL A 1 104 ? 7.259 14.922 -7.140 1.00 91.94 104 VAL A N 1
ATOM 789 C CA . VAL A 1 104 ? 6.742 16.248 -6.769 1.00 91.94 104 VAL A CA 1
ATOM 790 C C . VAL A 1 104 ? 5.362 16.126 -6.122 1.00 91.94 104 VAL A C 1
ATOM 792 O O . VAL A 1 104 ? 5.134 16.738 -5.077 1.00 91.94 104 VAL A O 1
ATOM 795 N N . TYR A 1 105 ? 4.455 15.326 -6.689 1.00 89.62 105 TYR A N 1
ATOM 796 C CA . TYR A 1 105 ? 3.140 15.092 -6.089 1.00 89.62 105 TYR A CA 1
ATOM 797 C C . TYR A 1 105 ? 3.251 14.441 -4.708 1.00 89.62 105 TYR A C 1
ATOM 799 O O . TYR A 1 1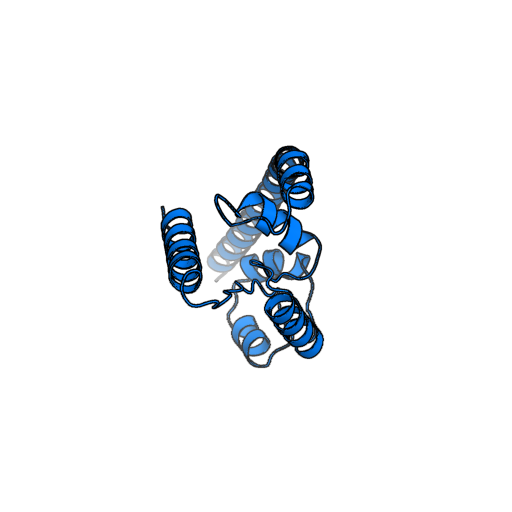05 ? 2.625 14.926 -3.764 1.00 89.62 105 TYR A O 1
ATOM 807 N N . GLU A 1 106 ? 4.073 13.404 -4.562 1.00 89.31 106 GLU A N 1
ATOM 808 C CA . GLU A 1 106 ? 4.307 12.716 -3.289 1.00 89.31 106 GLU A CA 1
ATOM 809 C C . GLU A 1 106 ? 4.775 13.699 -2.211 1.00 89.31 106 GLU A C 1
ATOM 811 O O . GLU A 1 106 ? 4.160 13.781 -1.147 1.00 89.31 106 GLU A O 1
ATOM 816 N N . VAL A 1 107 ? 5.791 14.520 -2.500 1.00 91.38 107 VAL A N 1
ATOM 817 C CA . VAL A 1 107 ? 6.330 15.506 -1.547 1.00 91.38 107 VAL A CA 1
ATOM 818 C C . VAL A 1 107 ? 5.295 16.574 -1.182 1.00 91.38 107 VAL A C 1
ATOM 820 O O . VAL A 1 107 ? 5.168 16.931 -0.006 1.00 91.38 107 VAL A O 1
ATOM 823 N N . LEU A 1 108 ? 4.533 17.076 -2.160 1.00 92.62 108 LEU A N 1
ATOM 824 C CA . LEU A 1 108 ? 3.495 18.082 -1.920 1.00 92.62 108 LEU A CA 1
ATOM 825 C C . LEU A 1 108 ? 2.384 17.538 -1.012 1.00 92.62 108 LEU A C 1
ATOM 827 O O . LEU A 1 108 ? 2.010 18.186 -0.027 1.00 92.62 108 LEU A O 1
ATOM 831 N N . PHE A 1 109 ? 1.878 16.340 -1.308 1.00 91.88 109 PHE A N 1
ATOM 832 C CA . PHE A 1 109 ? 0.777 15.742 -0.557 1.00 91.88 109 PHE A CA 1
ATOM 833 C C . PHE A 1 109 ? 1.204 15.149 0.787 1.00 91.88 109 PHE A C 1
ATOM 835 O O . PHE A 1 109 ? 0.369 15.080 1.692 1.00 91.88 109 PHE A O 1
ATOM 842 N N . LEU A 1 110 ? 2.479 14.788 0.972 1.00 91.94 110 LEU A N 1
ATOM 843 C CA . LEU A 1 110 ? 2.977 14.154 2.197 1.00 91.94 110 LEU A CA 1
ATOM 844 C C . LEU A 1 110 ? 2.611 14.944 3.462 1.00 91.94 110 LEU A C 1
ATOM 846 O O . LEU A 1 110 ? 2.160 14.365 4.451 1.00 91.94 110 LEU A O 1
ATOM 850 N N . SER A 1 111 ? 2.764 16.270 3.429 1.00 92.44 111 SER A N 1
ATOM 851 C CA . SER A 1 111 ? 2.458 17.147 4.569 1.00 92.44 111 SER A CA 1
ATOM 852 C C . SER A 1 111 ? 0.966 17.141 4.933 1.00 92.44 111 SER A C 1
ATOM 854 O O . SER A 1 111 ? 0.603 16.984 6.102 1.00 92.44 111 SER A O 1
ATOM 856 N N . VAL A 1 112 ? 0.096 17.235 3.926 1.00 94.38 112 VAL A N 1
ATOM 857 C CA . VAL A 1 112 ? -1.364 17.215 4.084 1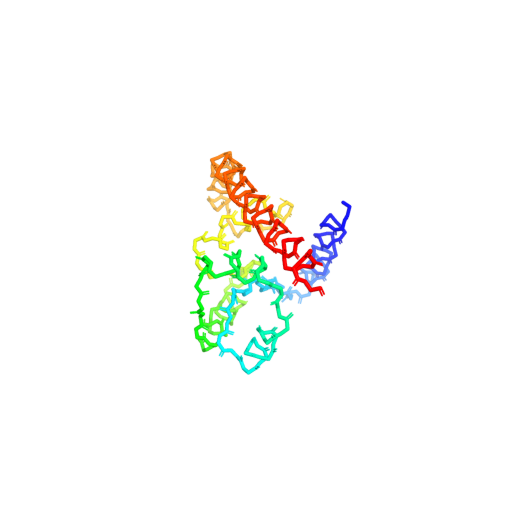.00 94.38 112 VAL A CA 1
ATOM 858 C C . VAL A 1 112 ? -1.821 15.844 4.566 1.00 94.38 112 VAL A C 1
ATOM 860 O O . VAL A 1 112 ? -2.534 15.735 5.567 1.00 94.38 112 VAL A O 1
ATOM 863 N N . PHE A 1 113 ? -1.354 14.783 3.912 1.00 94.81 113 PHE A N 1
ATOM 864 C CA . PHE A 1 113 ? -1.655 13.409 4.292 1.00 94.81 113 PHE A CA 1
ATOM 865 C C . PHE A 1 113 ? -1.163 13.088 5.695 1.00 94.81 113 PHE A C 1
ATOM 867 O O . PHE A 1 113 ? -1.832 12.344 6.410 1.00 94.81 113 PHE A O 1
ATOM 874 N N . LYS A 1 114 ? -0.064 13.696 6.159 1.00 93.81 114 LYS A N 1
ATOM 875 C CA . LYS A 1 114 ? 0.401 13.490 7.532 1.00 93.81 114 LYS A CA 1
ATOM 876 C C . LYS A 1 114 ? -0.624 13.990 8.543 1.00 93.81 114 LYS A C 1
ATOM 878 O O . LYS A 1 114 ? -0.882 13.297 9.527 1.00 93.81 114 LYS A O 1
ATOM 883 N N . ILE A 1 115 ? -1.229 15.151 8.292 1.00 95.69 115 ILE A N 1
ATOM 884 C CA . ILE A 1 115 ? -2.284 15.718 9.142 1.00 95.69 115 ILE A CA 1
ATOM 885 C C . ILE A 1 115 ? -3.539 14.843 9.082 1.00 95.69 115 ILE A C 1
ATOM 887 O O . ILE A 1 115 ? -4.074 14.473 10.130 1.00 95.69 115 ILE A O 1
ATOM 891 N N . VAL A 1 116 ? -3.974 14.455 7.879 1.00 94.81 116 VAL A N 1
ATOM 892 C CA . VAL A 1 116 ? -5.132 13.563 7.688 1.00 94.81 116 VAL A CA 1
ATOM 893 C C . VAL A 1 116 ? -4.914 12.225 8.403 1.00 94.81 116 VAL A C 1
ATOM 895 O O . VAL A 1 116 ? -5.782 11.776 9.149 1.00 94.81 116 VAL A O 1
ATOM 898 N N . GLY A 1 117 ? -3.724 11.638 8.293 1.00 93.44 117 GLY A N 1
ATOM 899 C CA . GLY A 1 117 ? -3.351 10.405 8.982 1.00 93.44 117 GLY A CA 1
ATOM 900 C C . GLY A 1 117 ? -3.452 10.512 10.508 1.00 93.44 117 GLY A C 1
ATOM 901 O O . GLY A 1 117 ? -3.881 9.566 11.166 1.00 93.44 117 GLY A O 1
ATOM 902 N N . GLN A 1 118 ? -3.153 11.676 11.100 1.00 95.00 118 GLN A N 1
ATOM 903 C CA . GLN A 1 118 ? -3.378 11.888 12.538 1.00 95.00 118 GLN A CA 1
ATOM 904 C C . GLN A 1 118 ? -4.868 11.889 12.908 1.00 95.00 118 GLN A C 1
ATOM 906 O O . GLN A 1 118 ? -5.231 11.454 14.004 1.00 95.00 118 GLN A O 1
ATOM 911 N N . ILE A 1 119 ? -5.744 12.356 12.015 1.00 95.00 119 ILE A N 1
ATOM 912 C CA . ILE A 1 119 ? -7.199 12.300 12.216 1.00 95.00 119 ILE A CA 1
ATOM 913 C C . ILE A 1 119 ? -7.676 10.843 12.163 1.00 95.00 119 ILE A C 1
ATOM 915 O O . ILE A 1 119 ? -8.406 10.420 13.064 1.00 95.00 119 ILE A O 1
ATOM 919 N N . TYR A 1 120 ? -7.199 10.059 11.190 1.00 92.75 120 TYR A N 1
ATOM 920 C CA . TYR A 1 120 ? -7.464 8.616 11.105 1.00 92.75 120 TYR A CA 1
ATOM 921 C C . TYR A 1 120 ? -7.038 7.895 12.387 1.00 92.75 120 TYR A C 1
ATOM 923 O O . TYR A 1 120 ? -7.854 7.230 13.023 1.00 92.75 120 TYR A O 1
ATOM 931 N N . LEU A 1 121 ? -5.806 8.120 12.855 1.00 94.12 121 LEU A N 1
ATOM 932 C CA . LEU A 1 121 ? -5.314 7.516 14.097 1.00 94.12 121 LEU A CA 1
ATOM 933 C C . LEU A 1 121 ? -6.166 7.894 15.312 1.00 94.12 121 LEU A C 1
ATOM 935 O O . LEU A 1 121 ? -6.439 7.049 16.166 1.00 94.12 121 LEU A O 1
ATOM 939 N N . LYS A 1 122 ? -6.618 9.148 15.422 1.00 96.56 122 LYS A N 1
ATOM 940 C CA . LYS A 1 122 ? -7.543 9.549 16.496 1.00 96.56 122 LYS A CA 1
ATOM 941 C C . LYS A 1 122 ? -8.878 8.806 16.403 1.00 96.56 122 LYS A C 1
ATOM 943 O O . LYS A 1 122 ? -9.403 8.393 17.440 1.00 96.56 122 LYS A O 1
ATOM 948 N N . SER A 1 123 ? -9.405 8.615 15.193 1.00 95.19 123 SER A N 1
ATOM 949 C CA . SER A 1 123 ? -10.613 7.819 14.951 1.00 95.19 123 SER A CA 1
ATOM 950 C C . SER A 1 123 ? -10.419 6.362 15.381 1.00 95.19 123 SER A C 1
ATOM 952 O O . SER A 1 123 ? -11.202 5.845 16.180 1.00 95.19 123 SER A O 1
ATOM 954 N N . PHE A 1 124 ? -9.315 5.731 14.974 1.00 95.12 124 PHE A N 1
ATOM 955 C CA . PHE A 1 124 ? -8.994 4.347 15.335 1.00 95.12 124 PHE A CA 1
ATOM 956 C C . PHE A 1 124 ? -8.875 4.167 16.850 1.00 95.12 124 PHE A C 1
ATOM 958 O O . PHE A 1 124 ? -9.515 3.287 17.423 1.00 95.12 124 PHE A O 1
ATOM 965 N N . HIS A 1 125 ? -8.159 5.060 17.542 1.00 96.50 125 HIS A N 1
ATOM 966 C CA . HIS A 1 125 ? -8.090 5.029 19.006 1.00 96.50 125 HIS A CA 1
ATOM 967 C C . HIS A 1 125 ? -9.470 5.163 19.663 1.00 96.50 125 HIS A C 1
ATOM 969 O O . HIS A 1 125 ? -9.719 4.550 20.703 1.00 96.50 125 HIS A O 1
ATOM 975 N N . ARG A 1 126 ? -10.377 5.958 19.083 1.00 97.19 126 ARG A N 1
ATOM 976 C CA . ARG A 1 126 ? -11.750 6.090 19.585 1.00 97.19 126 ARG A CA 1
ATOM 977 C C . ARG A 1 126 ? -12.529 4.783 19.423 1.00 97.19 126 ARG A C 1
ATOM 979 O O . ARG A 1 126 ? -13.190 4.379 20.380 1.00 97.19 126 ARG A O 1
ATOM 986 N N . ILE A 1 127 ? -12.424 4.127 18.266 1.00 96.56 127 ILE A N 1
ATOM 987 C CA . ILE A 1 127 ? -13.060 2.828 17.988 1.00 96.56 127 ILE A CA 1
ATOM 988 C C . ILE A 1 127 ? -12.542 1.762 18.959 1.00 96.56 127 ILE A C 1
ATOM 990 O O . ILE A 1 127 ? -13.339 1.116 19.637 1.00 96.56 127 ILE A O 1
ATOM 994 N N . ILE A 1 128 ? -11.219 1.648 19.112 1.00 96.88 128 ILE A N 1
ATOM 995 C CA . ILE A 1 128 ? -10.581 0.674 20.011 1.00 96.88 128 ILE A CA 1
ATOM 996 C C . ILE A 1 128 ? -11.044 0.882 21.458 1.00 96.88 128 ILE A C 1
ATOM 998 O O . ILE A 1 128 ? -11.475 -0.061 22.119 1.00 96.88 128 ILE A O 1
ATOM 1002 N N . ARG A 1 129 ? -11.020 2.128 21.955 1.00 97.06 129 ARG A N 1
ATOM 1003 C CA . ARG A 1 129 ? -11.472 2.436 23.324 1.00 97.06 129 ARG A CA 1
ATOM 1004 C C . ARG A 1 129 ? -12.948 2.116 23.538 1.00 97.06 129 ARG A C 1
ATOM 1006 O O . ARG A 1 129 ? -13.316 1.731 24.645 1.00 97.06 129 ARG A O 1
ATOM 1013 N N . LYS A 1 130 ? -13.789 2.307 22.518 1.00 96.94 130 LYS A N 1
ATOM 1014 C CA . LYS A 1 130 ? -15.212 1.956 22.579 1.00 96.94 130 LYS A CA 1
ATOM 1015 C C . LYS A 1 130 ? -15.384 0.438 22.704 1.00 96.94 130 LYS A C 1
ATOM 1017 O O . LYS A 1 130 ? -15.998 -0.005 23.668 1.00 96.94 130 LYS A O 1
ATOM 1022 N N . CYS A 1 131 ? -14.749 -0.331 21.819 1.00 95.88 131 CYS A N 1
ATOM 1023 C CA . CYS A 1 131 ? -14.826 -1.795 21.825 1.00 95.88 131 CYS A CA 1
ATOM 1024 C C . CYS A 1 131 ? -14.277 -2.398 23.130 1.00 95.88 131 CYS A C 1
ATOM 1026 O O . CYS A 1 131 ? -14.847 -3.340 23.670 1.00 95.88 131 CYS A O 1
ATOM 1028 N N . MET A 1 132 ? -13.197 -1.831 23.678 1.00 95.94 132 MET A N 1
ATOM 1029 C CA . MET A 1 132 ? -12.633 -2.253 24.966 1.00 95.94 132 MET A CA 1
ATOM 1030 C C . MET A 1 132 ? -13.629 -2.070 26.121 1.00 95.94 132 MET A C 1
ATOM 1032 O O . MET A 1 132 ? -13.852 -3.001 26.887 1.00 95.94 132 MET A O 1
ATOM 1036 N N . LYS A 1 133 ? -14.282 -0.901 26.215 1.00 96.06 133 LYS A N 1
ATOM 1037 C CA . LYS A 1 133 ? -15.294 -0.636 27.254 1.00 96.06 133 LYS A CA 1
ATOM 1038 C C . LYS A 1 133 ? -16.495 -1.576 27.152 1.00 96.06 133 LYS A C 1
ATOM 1040 O O . LYS A 1 133 ? -17.004 -2.016 28.178 1.00 96.06 133 LYS A O 1
ATOM 1045 N N . GLU A 1 134 ? -16.942 -1.871 25.934 1.00 94.69 134 GLU A N 1
ATOM 1046 C CA . GLU A 1 134 ? -18.047 -2.803 25.689 1.00 94.69 134 GLU A CA 1
ATOM 1047 C C . GLU A 1 134 ? -17.672 -4.221 26.152 1.00 94.69 134 GLU A C 1
ATOM 1049 O O . GLU A 1 134 ? -18.403 -4.805 26.953 1.00 94.69 134 GLU A O 1
ATOM 1054 N N . LYS A 1 135 ? -16.482 -4.721 25.786 1.00 93.06 135 LYS A N 1
ATOM 1055 C CA . LYS A 1 135 ? -15.966 -6.023 26.257 1.00 93.06 135 LYS A CA 1
ATOM 1056 C C . LYS A 1 135 ? -15.854 -6.096 27.787 1.00 93.06 135 LYS A C 1
ATOM 1058 O O . LYS A 1 135 ? -16.249 -7.098 28.378 1.00 93.06 135 LYS A O 1
ATOM 1063 N N . ASP A 1 136 ? -15.355 -5.044 28.437 1.00 93.44 136 ASP A N 1
ATOM 1064 C CA . ASP A 1 136 ? -15.238 -4.993 29.903 1.00 93.44 136 ASP A CA 1
ATOM 1065 C C . ASP A 1 136 ? -16.603 -4.972 30.603 1.00 93.44 136 ASP A C 1
ATOM 1067 O O . ASP A 1 136 ? -16.744 -5.508 31.701 1.00 93.44 136 ASP A O 1
ATOM 1071 N N . SER A 1 137 ? -17.612 -4.352 29.984 1.00 92.50 137 SER A N 1
ATOM 1072 C CA . SER A 1 137 ? -18.975 -4.333 30.522 1.00 92.50 137 SER A CA 1
ATOM 1073 C C . SER A 1 137 ? -19.659 -5.698 30.433 1.00 92.50 137 SER A C 1
ATOM 1075 O O . SER A 1 137 ? -20.321 -6.096 31.385 1.00 92.50 137 SER A O 1
ATOM 1077 N N . MET A 1 138 ? -19.441 -6.446 29.346 1.00 89.19 138 MET A N 1
ATOM 1078 C CA . MET A 1 138 ? -19.993 -7.795 29.176 1.00 89.19 138 MET A CA 1
ATOM 1079 C C . MET A 1 138 ? -19.431 -8.763 30.221 1.00 89.19 138 MET A C 1
ATOM 1081 O O . MET A 1 138 ? -20.201 -9.450 30.877 1.00 89.19 138 MET A O 1
ATOM 1085 N N . LYS A 1 139 ? -18.118 -8.712 30.485 1.00 87.25 139 LYS A N 1
ATOM 1086 C CA . LYS A 1 139 ? -17.458 -9.543 31.511 1.00 87.25 139 LYS A CA 1
ATOM 1087 C C . LYS A 1 139 ? -17.916 -9.283 32.949 1.00 87.25 139 LYS A C 1
ATOM 1089 O O . LYS A 1 139 ? -17.681 -10.116 33.810 1.00 87.25 139 LYS A O 1
ATOM 1094 N N . LYS A 1 140 ? -18.469 -8.102 33.246 1.00 80.50 140 LYS A N 1
ATOM 1095 C CA . LYS A 1 140 ? -18.997 -7.772 34.585 1.00 80.50 140 LYS A CA 1
ATOM 1096 C C . LYS A 1 140 ? -20.437 -8.243 34.789 1.00 80.50 140 LYS A C 1
ATOM 1098 O O . LYS A 1 140 ? -20.897 -8.251 35.926 1.00 80.50 140 LYS A O 1
ATOM 1103 N N . ASN A 1 141 ? -21.137 -8.544 33.698 1.00 74.62 141 ASN A N 1
ATOM 1104 C CA . ASN A 1 141 ? -22.535 -8.964 33.697 1.00 74.62 141 ASN A CA 1
ATOM 1105 C C . ASN A 1 141 ? -22.692 -10.494 33.561 1.00 74.62 141 ASN A C 1
ATOM 1107 O O . ASN A 1 141 ? -23.821 -10.976 33.621 1.00 74.62 141 ASN A O 1
ATOM 1111 N N . GLU A 1 142 ? -21.588 -11.219 33.355 1.00 62.72 142 GLU A N 1
ATOM 1112 C CA . GLU A 1 142 ? -21.466 -12.686 33.402 1.00 62.72 142 GLU A CA 1
ATOM 1113 C C . GLU A 1 142 ? -21.011 -13.143 34.794 1.00 62.72 142 GLU A C 1
ATOM 1115 O O . GLU A 1 142 ? -21.523 -14.187 35.259 1.00 62.72 142 GLU A O 1
#

Radius of gyration: 18.46 Å; chains: 1; bounding box: 44×35×52 Å

Foldseek 3Di:
DVLVVVLVVLVVVQVVCVVVVAFAADEDEAAEPDPVSVVCVVPDQPLRCVLRPVQDYHYPVVSVVQRVVCNVVSHRYGYDDDVRVLVCLQSVPPPDDPDPVSVVVSVVCNVVSVVVVVVSVVVSVVSVVVSVVVVVVVVVVD